Protein AF-A0A3P1WSE0-F1 (afdb_monomer)

Sequence (73 aa):
MQKPGDCSKSGGTVLAPGVRKLVEDPDFPTNGPILIITDGDCDVFTVPRDHAFLVPKGCQLPFRPKGDLFEMS

Mean predicted aligned error: 6.84 Å

Organism: NCBI:txid1750

Nearest PDB structures (foldseek):
  2qtr-assembly1_A  TM=4.764E-01  e=4.849E+00  Bacillus anthracis

Solvent-accessible surface area (backbone atoms only — not comparable to full-atom values): 4909 Å² total; per-residue (Å²): 136,86,71,92,82,76,81,80,82,88,64,91,47,68,59,57,62,50,53,50,48,56,73,71,36,85,88,41,64,92,84,56,66,45,80,45,76,45,74,33,89,54,62,92,76,85,75,98,59,61,41,36,39,41,25,49,66,94,49,59,63,85,54,85,72,92,47,55,79,45,65,55,131

Radius of gyration: 13.28 Å; Cα contacts (8 Å, |Δi|>4): 89; chains: 1; bounding box: 38×26×32 Å

Secondary structure (DSSP, 8-state):
-PPTT--------SHHHHHHHHHH-TTS-TTPPEEEE--S--------SSEEEEE-TT---SS--SSEEEE--

pLDDT: mean 84.71, std 17.02, range [39.53, 97.69]

Foldseek 3Di:
DDDPDPLPDDDADCVQVVLVCLCPPPPRPVQDEEEAEDQQNHDDDDRPHHYEYEHEPPGDHPDDDPHHYHYDD

Structure (mmCIF, N/CA/C/O backbone):
data_AF-A0A3P1WSE0-F1
#
_entry.id   AF-A0A3P1WSE0-F1
#
loop_
_atom_site.group_PDB
_atom_site.id
_atom_site.type_symbol
_atom_site.label_atom_id
_atom_site.label_alt_id
_atom_site.label_comp_id
_atom_site.label_asym_id
_atom_site.label_entity_id
_atom_site.label_seq_id
_atom_site.pdbx_PDB_ins_code
_atom_site.Cartn_x
_atom_site.Cartn_y
_atom_site.Cartn_z
_atom_site.occupancy
_atom_site.B_iso_or_equiv
_atom_site.auth_seq_id
_atom_site.auth_comp_id
_atom_site.auth_asym_id
_atom_site.auth_atom_id
_atom_site.pdbx_PDB_model_num
ATOM 1 N N . MET A 1 1 ? -25.643 -2.493 12.628 1.00 41.16 1 MET A N 1
ATOM 2 C CA . MET A 1 1 ? -24.435 -2.310 13.462 1.00 41.16 1 MET A CA 1
ATOM 3 C C . MET A 1 1 ? -23.410 -3.342 13.017 1.00 41.16 1 MET A C 1
ATOM 5 O O 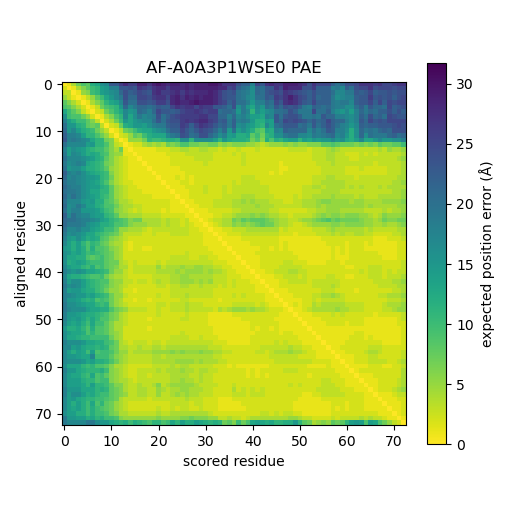. MET A 1 1 ? -23.565 -4.507 13.356 1.00 41.16 1 MET A O 1
ATOM 9 N N . GLN A 1 2 ? -22.441 -2.953 12.185 1.00 42.94 2 GLN A N 1
ATOM 10 C CA . GLN A 1 2 ? -21.274 -3.793 11.889 1.00 42.94 2 GLN A CA 1
ATOM 11 C C . GLN A 1 2 ? -20.371 -3.797 13.125 1.00 42.94 2 GLN A C 1
ATOM 13 O O . GLN A 1 2 ? -20.143 -2.748 13.726 1.00 42.94 2 GLN A O 1
ATOM 18 N N . LYS A 1 3 ? -19.943 -4.983 13.564 1.00 39.53 3 LYS A N 1
ATOM 19 C CA . LYS A 1 3 ? -19.002 -5.112 14.680 1.00 39.53 3 LYS A CA 1
ATOM 20 C C . LYS A 1 3 ? -17.609 -4.682 14.199 1.00 39.53 3 LYS A C 1
ATOM 22 O O . LYS A 1 3 ? -17.236 -5.069 13.094 1.00 39.53 3 LYS A O 1
ATOM 27 N N . PRO A 1 4 ? -16.824 -3.949 15.003 1.00 43.56 4 PRO A N 1
ATOM 28 C CA . PRO A 1 4 ? -15.406 -3.785 14.719 1.00 43.56 4 PRO A CA 1
ATOM 29 C C . PRO A 1 4 ? -14.727 -5.153 14.871 1.00 43.56 4 PRO A C 1
ATOM 31 O O . PRO A 1 4 ? -14.838 -5.778 15.927 1.00 43.56 4 PRO A O 1
ATOM 34 N N . GLY A 1 5 ? -14.070 -5.633 13.812 1.00 53.06 5 GLY A N 1
ATOM 35 C CA . GLY A 1 5 ? -13.212 -6.822 13.874 1.00 53.06 5 GLY A CA 1
ATOM 36 C C . GLY A 1 5 ? -13.592 -8.025 13.007 1.00 53.06 5 GLY A C 1
ATOM 37 O O . GLY A 1 5 ? -13.043 -9.095 13.246 1.00 53.06 5 GLY A O 1
ATOM 38 N N . ASP A 1 6 ? -14.473 -7.893 12.013 1.00 48.31 6 ASP A N 1
ATOM 39 C CA . ASP A 1 6 ? -14.651 -8.944 10.996 1.00 48.31 6 ASP A CA 1
ATOM 40 C C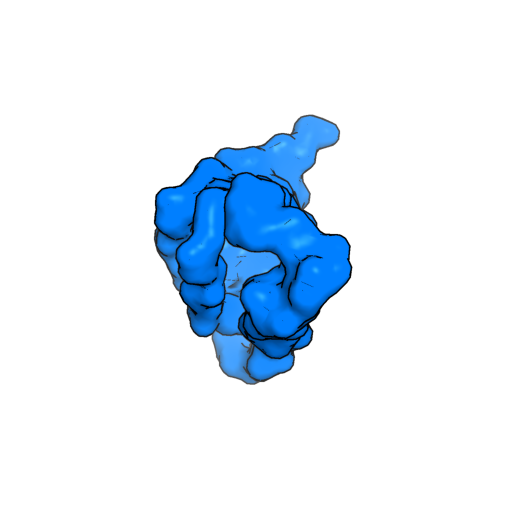 . ASP A 1 6 ? -13.996 -8.531 9.669 1.00 48.31 6 ASP A C 1
ATOM 42 O O . ASP A 1 6 ? -14.652 -8.033 8.759 1.00 48.31 6 ASP A O 1
ATOM 46 N N . CYS A 1 7 ? -12.671 -8.687 9.592 1.00 49.53 7 CYS A N 1
ATOM 47 C CA . CYS A 1 7 ? -11.924 -8.636 8.334 1.00 49.53 7 CYS A CA 1
ATOM 48 C C . CYS A 1 7 ? -11.921 -10.050 7.738 1.00 49.53 7 CYS A C 1
ATOM 50 O O . CYS A 1 7 ? -10.956 -10.810 7.893 1.00 49.53 7 CYS A O 1
ATOM 52 N N . SER A 1 8 ? -13.044 -10.449 7.140 1.00 46.78 8 SER A N 1
ATOM 53 C CA . SER A 1 8 ? -13.184 -11.751 6.496 1.00 46.78 8 SER A CA 1
ATOM 54 C C . SER A 1 8 ? -12.231 -11.843 5.304 1.00 46.78 8 SER A C 1
ATOM 56 O O . SER A 1 8 ? -12.406 -11.176 4.290 1.00 46.78 8 SER A O 1
ATOM 58 N N . LYS A 1 9 ? -11.206 -12.684 5.445 1.00 53.44 9 LYS A N 1
ATOM 59 C CA . LYS A 1 9 ? -10.215 -12.979 4.409 1.00 53.44 9 LYS A CA 1
ATOM 60 C C . LYS A 1 9 ? -10.869 -13.629 3.190 1.00 53.44 9 LYS A C 1
ATOM 62 O O . LYS A 1 9 ? -11.735 -14.488 3.364 1.00 53.44 9 LYS A O 1
ATOM 67 N N . SER A 1 10 ? -10.303 -13.350 2.012 1.00 51.50 10 SER A N 1
ATOM 68 C CA . SER A 1 10 ? -10.503 -13.994 0.696 1.00 51.50 10 SER A CA 1
ATOM 69 C C . SER A 1 10 ? -11.319 -13.154 -0.292 1.00 51.50 10 SER A C 1
ATOM 71 O O . SER A 1 10 ? -12.494 -13.418 -0.540 1.00 51.50 10 SER A O 1
ATOM 73 N N . GLY A 1 11 ? -10.660 -12.181 -0.919 1.00 45.97 11 GLY A N 1
ATOM 74 C CA . GLY A 1 11 ? -11.209 -11.430 -2.042 1.00 45.97 11 GLY A CA 1
ATOM 75 C C . GLY A 1 11 ? -10.117 -10.593 -2.690 1.00 45.97 11 GLY A C 1
ATOM 76 O O . GLY A 1 11 ? -9.737 -9.563 -2.145 1.00 45.97 11 GLY A O 1
ATOM 77 N N . GLY A 1 12 ? -9.630 -11.048 -3.850 1.00 58.97 12 GLY A N 1
ATOM 78 C CA . GLY A 1 12 ? -8.527 -10.428 -4.584 1.00 58.97 12 GLY A CA 1
ATOM 79 C C . GLY A 1 12 ? -8.637 -8.908 -4.626 1.00 58.97 12 GLY A C 1
ATOM 80 O O . GLY A 1 12 ? -9.576 -8.353 -5.193 1.00 58.97 12 GLY A O 1
ATOM 81 N N . THR A 1 13 ? -7.666 -8.233 -4.022 1.00 65.56 13 THR A N 1
ATOM 82 C CA . THR A 1 13 ? -7.663 -6.770 -3.958 1.00 65.56 13 THR A CA 1
ATOM 83 C C . THR A 1 13 ? -7.104 -6.144 -5.220 1.00 65.56 13 THR A C 1
ATOM 85 O O . THR A 1 13 ? -6.183 -6.666 -5.851 1.00 65.56 13 THR A O 1
ATOM 88 N N . VAL A 1 14 ? -7.584 -4.943 -5.535 1.00 80.94 14 VAL A N 1
ATOM 89 C CA . VAL A 1 14 ? -6.996 -4.095 -6.582 1.00 80.94 14 VAL A CA 1
ATOM 90 C C . VAL A 1 14 ? -5.605 -3.560 -6.210 1.00 80.94 14 VAL A C 1
ATOM 92 O O . VAL A 1 14 ? -4.919 -3.013 -7.074 1.00 80.94 14 VAL A O 1
ATOM 95 N N . LEU A 1 15 ? -5.151 -3.744 -4.961 1.00 89.25 15 LEU A N 1
ATOM 96 C CA . LEU A 1 15 ? -3.871 -3.216 -4.485 1.00 89.25 15 LEU A CA 1
ATOM 97 C C . LEU A 1 15 ? -2.676 -3.904 -5.147 1.00 89.25 15 LEU A C 1
ATOM 99 O O . LEU A 1 15 ? -1.785 -3.211 -5.631 1.00 89.25 15 LEU A O 1
ATOM 103 N N . ALA A 1 16 ? -2.655 -5.239 -5.241 1.00 89.38 16 ALA A N 1
ATOM 104 C CA . ALA A 1 16 ? -1.536 -5.935 -5.884 1.00 89.38 16 ALA A CA 1
ATOM 105 C C . ALA A 1 16 ? -1.396 -5.578 -7.385 1.00 89.38 16 ALA A C 1
ATOM 107 O O . ALA A 1 16 ? -0.288 -5.221 -7.801 1.00 89.38 16 ALA A O 1
ATOM 108 N N . PRO A 1 17 ? -2.475 -5.576 -8.200 1.00 91.81 17 PRO A N 1
ATOM 109 C CA . PRO A 1 17 ? -2.420 -5.058 -9.569 1.00 91.81 17 PRO A CA 1
ATOM 110 C C . PRO A 1 17 ? -2.017 -3.579 -9.651 1.00 91.81 17 PRO A C 1
ATOM 112 O O . PRO A 1 17 ? -1.240 -3.209 -10.529 1.00 91.81 17 PRO A O 1
ATOM 115 N N . GLY A 1 18 ? -2.504 -2.736 -8.734 1.00 91.81 18 GLY A N 1
ATOM 116 C CA . GLY A 1 18 ? -2.160 -1.313 -8.683 1.00 91.81 18 GLY A CA 1
ATOM 117 C C . GLY A 1 18 ? -0.673 -1.074 -8.417 1.00 91.81 18 GLY A C 1
ATOM 118 O O . GLY A 1 18 ? -0.028 -0.329 -9.152 1.00 91.81 18 GLY A O 1
ATOM 119 N N . VAL A 1 19 ? -0.103 -1.767 -7.427 1.00 92.44 19 VAL A N 1
ATOM 120 C CA . VAL A 1 19 ? 1.337 -1.721 -7.127 1.00 92.44 19 VAL A CA 1
ATOM 121 C C . VAL A 1 19 ? 2.150 -2.203 -8.322 1.00 92.44 19 VAL A C 1
ATOM 123 O O . VAL A 1 19 ? 3.126 -1.556 -8.693 1.00 92.44 19 VAL A O 1
ATOM 126 N N . ARG A 1 20 ? 1.739 -3.305 -8.960 1.00 92.69 20 ARG A N 1
ATOM 127 C CA . ARG A 1 20 ? 2.418 -3.819 -10.153 1.00 92.69 20 ARG A CA 1
ATOM 128 C C . ARG A 1 20 ? 2.447 -2.781 -11.272 1.00 92.69 20 ARG A C 1
ATOM 130 O O . ARG A 1 20 ? 3.511 -2.547 -11.833 1.00 92.69 20 ARG A O 1
ATOM 137 N N . LYS A 1 21 ? 1.315 -2.120 -11.533 1.00 93.19 21 LYS A N 1
ATOM 138 C CA . LYS A 1 21 ? 1.229 -1.055 -12.535 1.00 93.19 21 LYS A CA 1
ATOM 139 C C . LYS A 1 21 ? 2.225 0.064 -12.241 1.00 93.19 21 LYS A C 1
ATOM 141 O O . LYS A 1 21 ? 2.998 0.398 -13.121 1.00 93.19 21 LYS A O 1
ATOM 146 N N . LEU A 1 22 ? 2.264 0.585 -11.013 1.00 92.44 22 LEU A N 1
ATOM 147 C CA . LEU A 1 22 ? 3.209 1.650 -10.638 1.00 92.44 22 LEU A CA 1
ATOM 148 C C . LEU A 1 22 ? 4.677 1.225 -10.781 1.00 92.44 22 LEU A C 1
ATOM 150 O O . LEU A 1 22 ? 5.535 2.036 -11.108 1.00 92.44 22 LEU A O 1
ATOM 154 N N . VAL A 1 23 ? 4.983 -0.046 -10.519 1.00 90.62 23 VAL A N 1
ATOM 155 C CA . VAL A 1 23 ? 6.349 -0.5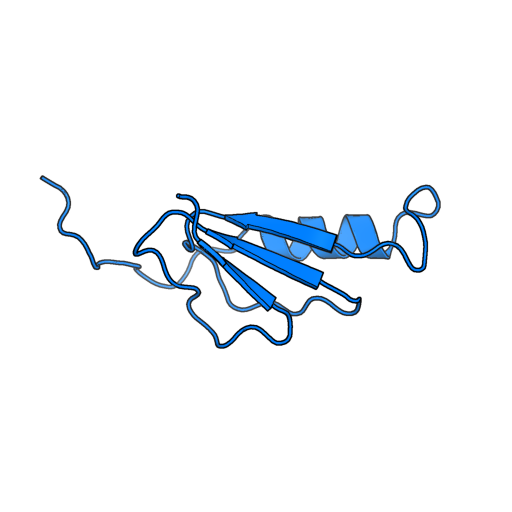72 -10.631 1.00 90.62 23 VAL A CA 1
ATOM 156 C C . VAL A 1 23 ? 6.780 -0.750 -12.089 1.00 90.62 23 VAL A C 1
ATOM 158 O O . VAL A 1 23 ? 7.965 -0.583 -12.377 1.00 90.62 23 VAL A O 1
ATOM 161 N N . GLU A 1 24 ? 5.849 -1.104 -12.977 1.00 92.56 24 GLU A N 1
ATOM 162 C CA . GLU A 1 24 ? 6.090 -1.358 -14.406 1.00 92.56 24 GLU A CA 1
ATOM 163 C C . GLU A 1 24 ? 5.944 -0.101 -15.283 1.00 92.56 24 GLU A C 1
ATOM 165 O O . GLU A 1 24 ? 6.402 -0.106 -16.424 1.00 92.56 24 GLU A O 1
ATOM 170 N N . ASP A 1 25 ? 5.324 0.965 -14.771 1.00 94.44 25 ASP A N 1
ATOM 171 C CA . ASP A 1 25 ? 5.070 2.203 -15.511 1.00 94.44 25 ASP A CA 1
ATOM 172 C C . ASP A 1 25 ? 6.371 3.010 -15.723 1.00 94.44 25 ASP A C 1
ATOM 174 O O . ASP A 1 25 ? 6.997 3.424 -14.740 1.00 94.44 25 ASP A O 1
ATOM 178 N N . PRO A 1 26 ? 6.801 3.246 -16.980 1.00 93.44 26 PRO A N 1
ATOM 179 C CA . PRO A 1 26 ? 8.016 4.006 -17.273 1.00 93.44 26 PRO A CA 1
ATOM 180 C C . PRO A 1 26 ? 7.901 5.496 -16.921 1.00 93.44 26 PRO A C 1
ATOM 182 O O . PRO A 1 26 ? 8.932 6.146 -16.746 1.00 93.44 26 PRO A O 1
ATOM 185 N N . ASP A 1 27 ? 6.683 6.028 -16.795 1.00 94.69 27 ASP A N 1
ATOM 186 C CA . ASP A 1 27 ? 6.435 7.417 -16.404 1.00 94.69 27 ASP A CA 1
ATOM 187 C C . ASP A 1 27 ? 6.400 7.583 -14.873 1.00 94.69 27 ASP A C 1
ATOM 189 O O . ASP A 1 27 ? 6.393 8.706 -14.357 1.00 94.69 27 ASP A O 1
ATOM 193 N N . PHE A 1 28 ? 6.416 6.479 -14.115 1.00 91.75 28 PHE A N 1
ATOM 194 C CA . PHE A 1 28 ? 6.512 6.514 -12.661 1.00 91.75 28 PHE A CA 1
ATOM 195 C C . PHE A 1 28 ? 7.984 6.540 -12.208 1.00 91.75 28 PHE A C 1
ATOM 197 O O . PHE A 1 28 ? 8.780 5.702 -12.641 1.00 91.75 28 PHE A O 1
ATOM 204 N N . PRO A 1 29 ? 8.387 7.446 -11.290 1.00 92.44 29 PRO A N 1
ATOM 205 C CA . PRO A 1 29 ? 9.784 7.566 -10.881 1.00 92.44 29 PRO A CA 1
ATOM 206 C C . PRO A 1 29 ? 10.367 6.238 -10.379 1.00 92.44 29 PRO A C 1
ATOM 208 O O . PRO A 1 29 ? 9.877 5.672 -9.402 1.00 92.44 29 PRO A O 1
ATOM 211 N N . THR A 1 30 ? 11.44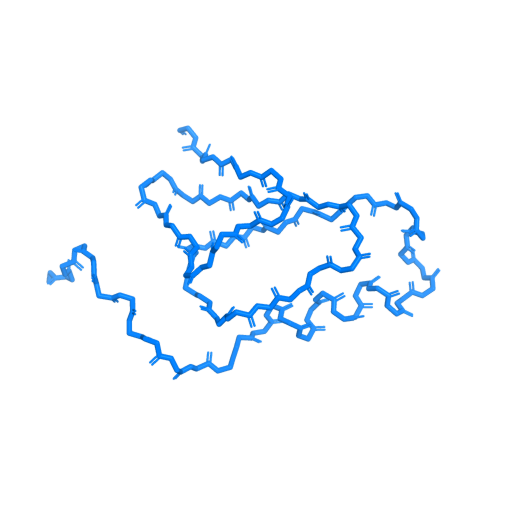9 5.753 -11.000 1.00 86.62 30 THR A N 1
ATOM 212 C CA . THR A 1 30 ? 12.069 4.445 -10.695 1.00 86.62 30 THR A CA 1
ATOM 213 C C . THR A 1 30 ? 12.400 4.261 -9.212 1.00 86.62 30 THR A C 1
ATOM 215 O O . THR A 1 30 ? 12.192 3.182 -8.663 1.00 86.62 30 THR A O 1
ATOM 218 N N . ASN A 1 31 ? 12.850 5.332 -8.553 1.00 89.00 31 ASN A N 1
ATOM 219 C CA . ASN A 1 31 ? 13.219 5.344 -7.133 1.00 89.00 31 ASN A CA 1
ATOM 220 C C . ASN A 1 31 ? 12.239 6.160 -6.269 1.00 89.00 31 ASN A C 1
ATOM 222 O O . ASN A 1 31 ? 12.566 6.520 -5.142 1.00 89.00 31 ASN A O 1
ATOM 226 N N . GLY A 1 32 ? 11.066 6.517 -6.800 1.00 90.75 32 GLY A N 1
ATOM 227 C CA . GLY A 1 32 ? 10.048 7.223 -6.025 1.00 90.75 32 GLY A CA 1
ATOM 228 C C . GLY A 1 32 ? 9.427 6.296 -4.974 1.00 90.75 32 GLY A C 1
ATOM 229 O O . GLY A 1 32 ? 9.027 5.184 -5.339 1.00 90.75 32 GLY A O 1
ATOM 230 N N . PRO A 1 33 ? 9.323 6.718 -3.697 1.00 93.81 33 PRO A N 1
ATOM 231 C CA . PRO A 1 33 ? 8.652 5.923 -2.678 1.00 93.81 33 PRO A CA 1
ATOM 232 C C . PRO A 1 33 ? 7.146 5.840 -2.957 1.00 93.81 33 PRO A C 1
ATOM 234 O O . PRO A 1 33 ? 6.535 6.793 -3.444 1.00 93.81 33 PRO A O 1
ATOM 237 N N . ILE A 1 34 ? 6.537 4.700 -2.626 1.00 94.88 34 ILE A N 1
ATOM 238 C CA . ILE A 1 34 ? 5.102 4.454 -2.823 1.00 94.88 34 ILE A CA 1
ATOM 239 C C . ILE A 1 34 ? 4.363 4.633 -1.493 1.00 94.88 34 ILE A C 1
ATOM 241 O O . ILE A 1 34 ? 4.654 3.942 -0.519 1.00 94.88 34 ILE A O 1
ATOM 245 N N . LEU A 1 35 ? 3.361 5.511 -1.462 1.00 96.06 35 LEU A N 1
ATOM 246 C CA . LEU A 1 35 ? 2.419 5.601 -0.346 1.00 96.06 35 LEU A CA 1
ATOM 247 C C . LEU A 1 35 ? 1.128 4.856 -0.695 1.00 96.06 35 LEU A C 1
ATOM 249 O O . LEU A 1 35 ? 0.459 5.193 -1.671 1.00 96.06 35 LEU A O 1
ATOM 253 N N . ILE A 1 36 ? 0.766 3.864 0.116 1.00 95.31 36 ILE A N 1
ATOM 254 C CA . ILE A 1 36 ? -0.470 3.092 -0.039 1.00 95.31 36 ILE A CA 1
ATOM 255 C C . ILE A 1 36 ? -1.465 3.550 1.016 1.00 95.31 36 ILE A C 1
ATOM 257 O O . ILE A 1 36 ? -1.202 3.440 2.211 1.00 95.31 36 ILE A O 1
ATOM 261 N N . ILE A 1 37 ? -2.622 4.028 0.571 1.00 94.81 37 ILE A N 1
ATOM 262 C CA . ILE A 1 37 ? -3.722 4.427 1.448 1.00 94.81 37 ILE A CA 1
ATOM 263 C C . ILE A 1 37 ? -4.790 3.340 1.370 1.00 94.81 37 ILE A C 1
ATOM 265 O O . ILE A 1 37 ? -5.286 3.038 0.285 1.00 94.81 37 ILE A O 1
ATOM 269 N N . THR A 1 38 ? -5.113 2.719 2.501 1.00 93.00 38 THR A N 1
ATOM 270 C CA . THR A 1 38 ? -6.069 1.604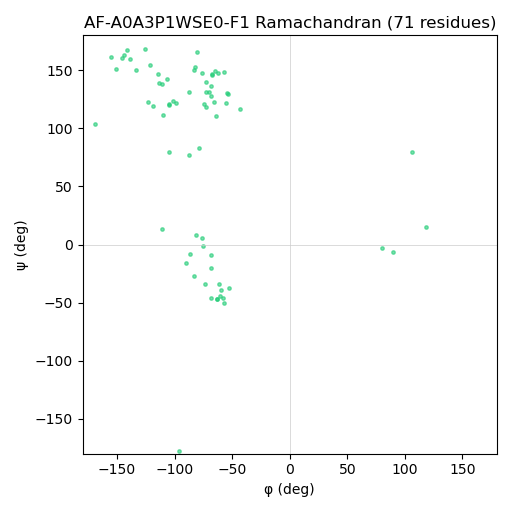 2.572 1.00 93.00 38 THR A CA 1
ATOM 271 C C . THR A 1 38 ? -6.764 1.588 3.928 1.00 93.00 38 THR A C 1
ATOM 273 O O . THR A 1 38 ? -6.196 2.010 4.929 1.00 93.00 38 THR A O 1
ATOM 276 N N . ASP A 1 39 ? -7.995 1.094 3.973 1.00 91.75 39 ASP A N 1
ATOM 277 C CA . ASP A 1 39 ? -8.733 0.794 5.205 1.00 91.75 39 ASP A CA 1
ATOM 278 C C . ASP A 1 39 ? -8.258 -0.494 5.904 1.00 91.75 39 ASP A C 1
ATOM 280 O O . ASP A 1 39 ? -8.748 -0.822 6.984 1.00 91.75 39 ASP A O 1
ATOM 284 N N . GLY A 1 40 ? -7.274 -1.193 5.330 1.00 90.00 40 GLY A N 1
ATOM 285 C CA . GLY A 1 40 ? -6.734 -2.446 5.850 1.00 90.00 40 GLY A CA 1
ATOM 28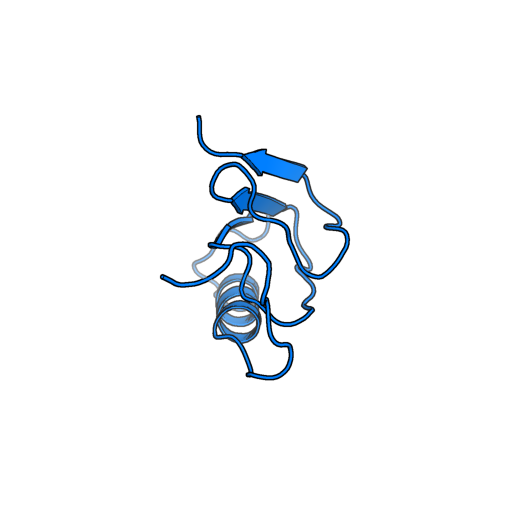6 C C . GLY A 1 40 ? -7.456 -3.685 5.326 1.00 90.00 40 GLY A C 1
ATOM 287 O O . GLY A 1 40 ? -6.964 -4.793 5.547 1.00 90.00 40 GLY A O 1
ATOM 288 N N . ASP A 1 41 ? -8.555 -3.522 4.581 1.00 89.00 41 ASP A N 1
ATOM 289 C CA . ASP A 1 41 ? -9.256 -4.636 3.951 1.00 89.00 41 ASP A CA 1
ATOM 290 C C . ASP A 1 41 ? -8.519 -5.064 2.679 1.00 89.00 41 ASP A C 1
ATOM 292 O O . ASP A 1 41 ? -8.782 -4.604 1.562 1.00 89.00 41 ASP A O 1
ATOM 296 N N . CYS A 1 42 ? -7.492 -5.898 2.868 1.00 87.62 42 CYS A N 1
ATOM 297 C CA . CYS A 1 42 ? -6.729 -6.418 1.753 1.00 87.62 42 CYS A CA 1
ATOM 298 C C . CYS A 1 42 ? -6.219 -7.858 1.880 1.00 87.62 42 CYS A C 1
ATOM 300 O O . CYS A 1 42 ? -6.144 -8.437 2.955 1.00 87.62 42 CYS A O 1
ATOM 302 N N . ASP A 1 43 ? -5.831 -8.455 0.755 1.00 87.62 43 ASP A N 1
ATOM 303 C CA . ASP A 1 43 ? -5.041 -9.684 0.741 1.00 87.62 43 ASP A CA 1
ATOM 304 C C . ASP A 1 43 ? -3.560 -9.366 0.980 1.00 87.62 43 ASP A C 1
ATOM 306 O O . ASP A 1 43 ? -3.116 -8.225 0.869 1.00 87.62 43 ASP A O 1
ATOM 310 N N . VAL A 1 44 ? -2.760 -10.388 1.285 1.00 88.38 44 VAL A N 1
ATOM 311 C CA . VAL A 1 44 ? -1.308 -10.228 1.428 1.00 88.38 44 VAL A CA 1
ATOM 312 C C . VAL A 1 44 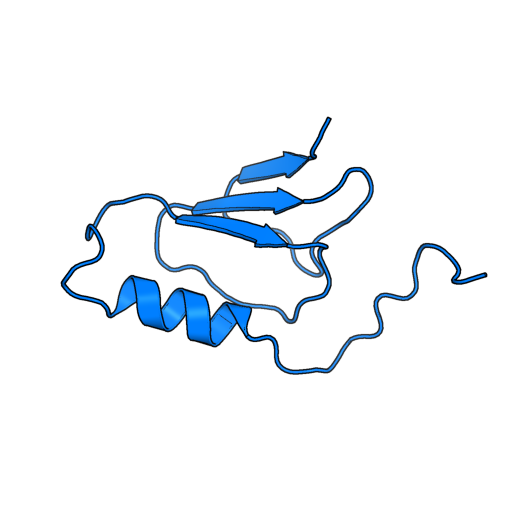? -0.676 -9.924 0.070 1.00 88.38 44 VAL A C 1
ATOM 314 O O . VAL A 1 44 ? -0.853 -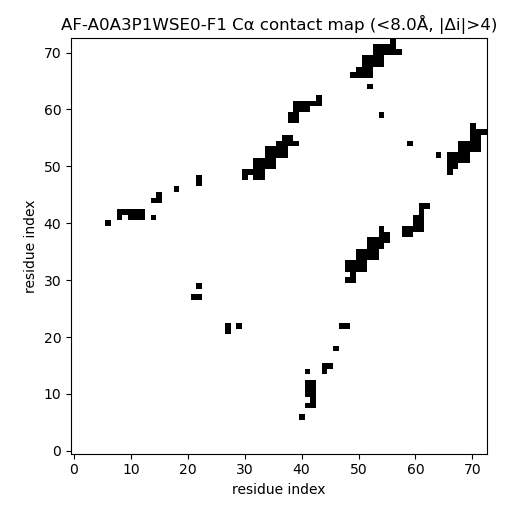10.679 -0.885 1.00 88.38 44 VAL A O 1
ATOM 317 N N . PHE A 1 45 ? 0.122 -8.859 -0.008 1.00 90.19 45 PHE A N 1
ATOM 318 C CA . PHE A 1 45 ? 0.895 -8.515 -1.200 1.00 90.19 45 PHE A CA 1
ATOM 319 C C . PHE A 1 45 ? 2.280 -7.972 -0.845 1.00 90.19 45 PHE A C 1
ATOM 321 O O . PHE A 1 45 ? 2.583 -7.650 0.304 1.00 90.19 45 PHE A O 1
ATOM 328 N N . THR A 1 46 ? 3.142 -7.886 -1.854 1.00 90.25 46 THR A N 1
ATOM 329 C CA . THR A 1 46 ? 4.499 -7.353 -1.721 1.00 90.25 46 THR A CA 1
ATOM 330 C C 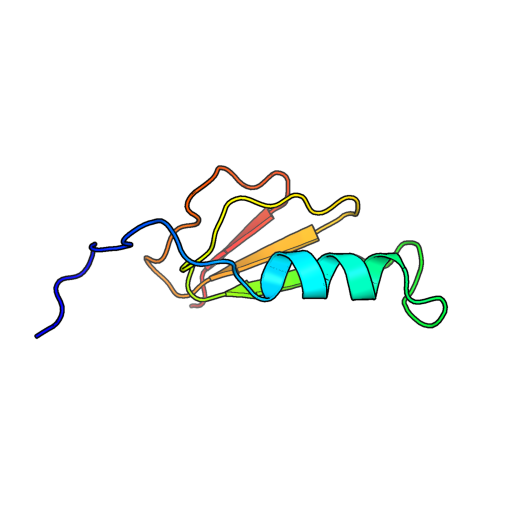. THR A 1 46 ? 4.648 -6.060 -2.500 1.00 90.25 46 THR A C 1
ATOM 332 O O . THR A 1 46 ? 4.217 -5.981 -3.649 1.00 90.25 46 THR A O 1
ATOM 335 N N . VAL A 1 47 ? 5.347 -5.094 -1.913 1.00 92.88 47 VAL A N 1
ATOM 336 C CA . VAL A 1 47 ? 5.752 -3.859 -2.585 1.00 92.88 47 VAL A CA 1
ATOM 337 C C . VAL A 1 47 ? 7.270 -3.916 -2.777 1.00 92.88 47 VAL A C 1
ATOM 339 O O . VAL A 1 47 ? 7.998 -3.928 -1.784 1.00 92.88 47 VAL A O 1
ATOM 342 N N . PRO A 1 48 ? 7.774 -4.032 -4.019 1.00 91.69 48 PRO A N 1
ATOM 343 C CA . PRO A 1 48 ? 9.197 -4.261 -4.288 1.00 91.69 48 PRO A CA 1
ATOM 344 C C . PRO A 1 48 ? 10.057 -2.984 -4.242 1.00 91.69 48 PRO A C 1
ATOM 346 O O . PRO A 1 48 ? 11.224 -3.030 -4.617 1.00 91.69 48 PRO A O 1
ATOM 349 N N . ARG A 1 49 ? 9.493 -1.849 -3.816 1.00 90.56 49 ARG A N 1
ATOM 350 C CA . ARG A 1 49 ? 10.159 -0.541 -3.701 1.00 90.56 49 ARG A CA 1
ATOM 351 C C . ARG A 1 49 ? 10.006 0.006 -2.284 1.00 90.56 49 ARG A C 1
ATOM 353 O O . ARG A 1 49 ? 9.186 -0.515 -1.527 1.00 90.56 49 ARG A O 1
ATOM 360 N N . ASP A 1 50 ? 10.746 1.058 -1.949 1.00 94.75 50 ASP A N 1
ATOM 361 C CA . ASP A 1 50 ? 10.527 1.815 -0.713 1.00 94.75 50 ASP A CA 1
ATOM 362 C C . ASP A 1 50 ? 9.071 2.277 -0.638 1.00 94.75 50 ASP A C 1
ATOM 364 O O . ASP A 1 50 ? 8.505 2.782 -1.614 1.00 94.75 50 ASP A O 1
ATOM 368 N N . HIS A 1 51 ? 8.434 2.033 0.503 1.00 96.31 51 HIS A N 1
ATOM 369 C CA . HIS A 1 51 ? 7.008 2.264 0.652 1.00 96.31 51 HIS A CA 1
ATOM 370 C C . HIS A 1 51 ? 6.599 2.510 2.096 1.00 96.31 51 HIS A C 1
ATOM 372 O O . HIS A 1 51 ? 7.292 2.125 3.037 1.00 96.31 51 HIS A O 1
ATOM 378 N N . ALA A 1 52 ? 5.418 3.098 2.236 1.00 97.69 52 ALA A N 1
ATOM 379 C CA . ALA A 1 52 ? 4.710 3.221 3.494 1.00 97.69 52 ALA A CA 1
ATOM 380 C C . ALA A 1 52 ? 3.213 2.962 3.296 1.00 97.69 52 ALA A C 1
ATOM 382 O O . ALA A 1 52 ? 2.672 3.094 2.193 1.00 97.69 52 ALA A O 1
ATOM 383 N N . PHE A 1 53 ? 2.545 2.625 4.389 1.00 97.06 53 PHE A N 1
ATOM 384 C CA . PHE A 1 53 ? 1.103 2.468 4.473 1.00 97.06 53 PHE A CA 1
ATOM 385 C C . PHE A 1 53 ? 0.512 3.583 5.332 1.00 97.06 53 PHE A C 1
ATOM 387 O O . PHE A 1 53 ? 1.048 3.899 6.391 1.00 97.06 53 PHE A O 1
ATOM 394 N N . LEU A 1 54 ? -0.613 4.146 4.899 1.00 97.62 54 LEU A N 1
ATOM 395 C CA . LEU A 1 54 ? -1.446 5.043 5.692 1.00 97.62 54 LEU A CA 1
ATOM 396 C C . LEU A 1 54 ? -2.828 4.410 5.858 1.00 97.62 54 LEU A C 1
ATOM 398 O O . LEU A 1 54 ? -3.525 4.177 4.867 1.00 97.62 54 LEU A O 1
ATOM 402 N N . VAL A 1 55 ? -3.216 4.151 7.105 1.00 96.00 55 VAL A N 1
ATOM 403 C CA . VAL A 1 55 ? -4.493 3.513 7.452 1.00 96.00 55 VAL A CA 1
ATOM 404 C C . VAL A 1 55 ? -5.336 4.403 8.372 1.00 96.00 55 VAL A C 1
ATOM 406 O O . VAL A 1 55 ? -4.784 5.231 9.103 1.00 96.00 55 VAL A O 1
ATOM 409 N N . PRO A 1 56 ? -6.674 4.267 8.377 1.00 96.38 56 PRO A N 1
ATOM 410 C CA . PRO A 1 56 ? -7.506 4.867 9.410 1.00 96.38 56 PRO A CA 1
ATOM 411 C C . PRO A 1 56 ? -7.087 4.394 10.804 1.00 96.38 56 PRO A C 1
ATOM 413 O O . PRO A 1 56 ? -6.651 3.257 10.991 1.00 96.38 56 PRO A O 1
ATOM 416 N N . LYS A 1 57 ? -7.266 5.259 11.802 1.00 94.62 57 LYS A N 1
ATOM 417 C CA . LYS A 1 57 ? -6.992 4.925 13.200 1.00 94.62 57 LYS A CA 1
ATOM 418 C C . LYS A 1 57 ? -7.736 3.660 13.631 1.00 94.62 57 LYS A C 1
ATOM 420 O O . LYS A 1 57 ? -8.953 3.565 13.473 1.00 94.62 57 LYS A O 1
ATOM 425 N N . GLY A 1 58 ? -7.010 2.715 14.224 1.00 90.94 58 GLY A N 1
ATOM 426 C CA . GLY A 1 58 ? -7.564 1.441 14.694 1.00 90.94 58 GLY A CA 1
ATOM 427 C C . GLY A 1 58 ? -7.763 0.370 13.614 1.00 90.94 58 GLY A C 1
ATOM 428 O O . GLY A 1 58 ? -8.135 -0.751 13.963 1.00 90.94 58 GLY A O 1
ATOM 429 N N . CYS A 1 59 ? -7.486 0.667 12.340 1.00 91.38 59 CYS A N 1
ATOM 430 C CA . CYS A 1 59 ? -7.386 -0.347 11.293 1.00 91.38 59 CYS A CA 1
ATOM 431 C C . CYS A 1 59 ? -5.999 -1.002 11.294 1.00 91.38 59 CYS A C 1
ATOM 433 O O . CYS A 1 59 ? -5.003 -0.400 11.692 1.00 91.38 59 CYS A O 1
ATOM 435 N N . GLN A 1 60 ? -5.926 -2.251 10.833 1.00 90.25 60 GLN A N 1
ATOM 436 C CA . GLN A 1 60 ? -4.679 -3.009 10.746 1.00 90.25 60 GLN A CA 1
ATOM 437 C C . GLN A 1 60 ? -4.562 -3.699 9.393 1.00 90.25 60 GLN A C 1
ATOM 439 O O . GLN A 1 60 ? -5.560 -4.091 8.796 1.00 90.25 60 GLN A O 1
ATOM 444 N N . LEU A 1 61 ? -3.324 -3.886 8.936 1.00 92.38 61 LEU A N 1
ATOM 445 C CA . LEU A 1 61 ? -3.046 -4.731 7.782 1.00 92.38 61 LEU A CA 1
ATOM 446 C C . LEU A 1 61 ? -3.137 -6.216 8.180 1.00 92.38 61 LEU A C 1
ATOM 448 O O . LEU A 1 61 ? -2.731 -6.587 9.285 1.00 92.38 61 LEU A O 1
ATOM 452 N N . PRO A 1 62 ? -3.561 -7.107 7.269 1.00 90.44 62 PRO A N 1
ATOM 453 C CA . PRO A 1 62 ? -3.647 -8.547 7.529 1.00 90.44 62 PRO A CA 1
ATOM 454 C C . PRO A 1 62 ? -2.282 -9.254 7.510 1.00 90.44 62 PRO A C 1
ATOM 456 O O . PRO A 1 62 ? -2.204 -10.484 7.591 1.00 90.44 62 PRO A O 1
ATOM 459 N N . PHE A 1 63 ? -1.202 -8.483 7.389 1.00 91.62 63 PHE A N 1
ATOM 460 C CA . PHE A 1 63 ? 0.190 -8.904 7.376 1.00 91.62 63 PHE A CA 1
ATOM 461 C C . PHE A 1 63 ? 1.059 -7.840 8.056 1.00 91.62 63 PHE A C 1
ATOM 463 O O . PHE A 1 63 ? 0.668 -6.680 8.171 1.00 91.62 63 PHE A O 1
ATOM 470 N N . ARG A 1 64 ? 2.268 -8.219 8.489 1.00 92.56 64 ARG A N 1
ATOM 471 C CA . ARG A 1 64 ? 3.254 -7.234 8.955 1.00 92.56 64 ARG A CA 1
ATOM 472 C C . ARG A 1 64 ? 3.837 -6.492 7.747 1.00 92.56 64 ARG A C 1
ATOM 474 O O . ARG A 1 64 ? 4.404 -7.164 6.880 1.00 92.56 64 ARG A O 1
ATOM 481 N N . PRO A 1 65 ? 3.720 -5.157 7.669 1.00 92.94 65 PRO A N 1
ATOM 482 C CA . PRO A 1 65 ? 4.303 -4.401 6.571 1.00 92.94 65 PRO A CA 1
ATOM 483 C C . PRO A 1 65 ? 5.832 -4.443 6.649 1.00 92.94 65 PRO A C 1
ATOM 485 O O . PRO A 1 65 ? 6.412 -4.513 7.733 1.00 92.94 65 PRO A O 1
ATOM 488 N N . LYS A 1 66 ? 6.484 -4.432 5.481 1.00 93.50 66 LYS A N 1
ATOM 489 C CA . LYS A 1 66 ? 7.943 -4.270 5.389 1.00 93.50 66 LYS A CA 1
ATOM 490 C C . LYS A 1 66 ? 8.365 -2.798 5.449 1.00 93.50 66 LYS A C 1
ATOM 492 O O . LYS A 1 66 ? 9.490 -2.533 5.848 1.00 93.50 66 LYS A O 1
ATOM 497 N N . GLY A 1 67 ? 7.487 -1.888 5.027 1.00 94.12 67 GLY A N 1
ATOM 498 C CA . GLY A 1 67 ? 7.656 -0.442 5.144 1.00 94.12 67 GLY A CA 1
ATOM 499 C C . GLY A 1 67 ? 6.965 0.145 6.375 1.00 94.12 67 GLY A C 1
ATOM 500 O O . GLY A 1 67 ? 6.351 -0.581 7.163 1.00 94.12 67 GLY A O 1
ATOM 501 N N . ASP A 1 68 ? 7.045 1.467 6.502 1.00 96.94 68 ASP A N 1
ATOM 502 C CA . ASP A 1 68 ? 6.425 2.196 7.608 1.00 96.94 68 ASP A CA 1
ATOM 503 C C . ASP A 1 68 ? 4.895 2.092 7.564 1.00 96.94 68 ASP A C 1
ATOM 505 O O . ASP A 1 68 ? 4.282 1.993 6.497 1.00 96.94 68 ASP A O 1
ATOM 509 N N . LEU A 1 69 ? 4.269 2.131 8.740 1.00 96.31 69 LEU A N 1
ATOM 510 C CA . LEU A 1 69 ? 2.820 2.164 8.906 1.00 96.31 69 LEU A CA 1
ATOM 511 C C . LEU A 1 69 ? 2.444 3.400 9.717 1.00 96.31 69 LEU A C 1
ATOM 513 O O . LEU A 1 69 ? 2.889 3.564 10.852 1.00 96.31 69 LEU A O 1
ATOM 517 N N . PHE A 1 70 ? 1.598 4.238 9.135 1.00 97.38 70 PHE A N 1
ATOM 518 C CA . PHE A 1 70 ? 1.062 5.444 9.746 1.00 97.38 70 PHE A CA 1
ATOM 519 C C . PHE A 1 70 ? -0.447 5.313 9.938 1.00 97.38 70 PHE A C 1
ATOM 521 O O . PHE A 1 70 ? -1.144 4.725 9.108 1.00 97.38 70 PHE A O 1
ATOM 528 N N . GLU A 1 71 ? -0.955 5.916 11.008 1.00 96.06 71 GLU A N 1
ATOM 529 C CA . GLU A 1 71 ? -2.388 6.048 11.265 1.00 96.06 71 GLU A CA 1
ATOM 530 C C . GLU A 1 71 ? -2.838 7.495 11.020 1.00 96.06 71 GLU A C 1
ATOM 532 O O . GLU A 1 71 ? -2.119 8.443 11.345 1.00 96.06 71 GLU A O 1
ATOM 537 N N . MET A 1 72 ? -4.036 7.676 10.462 1.00 93.19 72 MET A N 1
ATOM 538 C CA . MET A 1 72 ? -4.673 8.993 10.341 1.00 93.19 72 MET A CA 1
ATOM 539 C C . MET A 1 72 ? -5.063 9.534 11.730 1.00 93.19 72 MET A C 1
ATOM 541 O O . MET A 1 72 ? -5.588 8.789 12.559 1.00 93.19 72 MET A O 1
ATOM 545 N N . SER A 1 73 ? -4.805 10.823 11.981 1.00 84.75 73 SER A N 1
ATOM 546 C CA . SER A 1 73 ? -5.084 11.512 13.255 1.00 84.75 73 SER A CA 1
ATOM 547 C C . SER A 1 73 ? -6.539 11.926 13.415 1.00 84.75 73 SER A C 1
ATOM 549 O O . SER A 1 73 ? -7.055 12.525 12.443 1.00 84.75 73 SER A O 1
#